Protein AF-A0A0F9G5W2-F1 (afdb_monomer)

Secondary structure (DSSP, 8-state):
--------------EEEEEE--EEETTEEE--EEEEEEE-SSHHHHHHHHHHHSTTSB-HHHHTTT--EETTEEEESSHHHHHHT--

pLDDT: mean 72.76, std 16.13, range [34.72, 91.56]

Foldseek 3Di:
DDDDPPPPPPPDQDKFWKKWAWDDDVPDTDHIDTLGIDSDPDPLRVLVVSCVVPPPQFDPVQSVVVFCDGPNIGMDSDRVVSRVVPD

Solvent-accessible surface area (backbone atoms only — not comparable to full-atom values): 5305 Å² total; per-residue (Å²): 135,86,81,81,81,76,82,70,76,79,82,67,83,35,73,37,38,36,15,28,32,35,51,79,53,98,93,50,72,47,69,53,42,80,78,49,73,29,89,18,91,45,71,67,51,27,51,51,55,50,41,73,77,38,74,90,60,57,49,61,82,45,40,77,70,81,40,56,38,46,89,88,30,48,55,31,72,39,64,69,65,15,39,59,80,58,119

Mean predicted aligned error: 10.22 Å

Sequence (87 aa):
MRKWFKIRYSRGSGHITLWVEGYAITGGHSDASCLGTYDAVDLNDAVKQYMEQHPNIVDWDRFGKGRHAIWACEIFDNETDARRVYG

Structure (mmCIF, N/CA/C/O backbone):
data_AF-A0A0F9G5W2-F1
#
_entry.id   AF-A0A0F9G5W2-F1
#
loop_
_atom_site.group_PDB
_atom_site.id
_atom_site.type_symbol
_atom_site.label_atom_id
_atom_site.label_alt_id
_atom_site.label_comp_id
_atom_site.label_asym_id
_atom_site.label_entity_id
_atom_site.label_seq_id
_atom_site.pdbx_PDB_ins_code
_atom_site.Cartn_x
_atom_site.Cartn_y
_atom_site.Cartn_z
_atom_site.occupancy
_atom_site.B_iso_or_equiv
_atom_site.auth_seq_id
_atom_site.auth_comp_id
_atom_site.auth_asym_id
_atom_site.auth_atom_id
_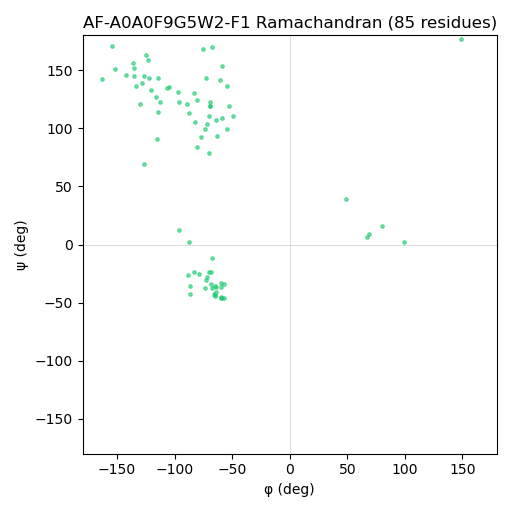atom_site.pdbx_PDB_model_num
ATOM 1 N N . MET A 1 1 ? -43.952 -2.828 28.073 1.00 34.72 1 MET A N 1
ATOM 2 C CA . MET A 1 1 ? -42.582 -2.280 27.935 1.00 34.72 1 MET A CA 1
ATOM 3 C C . MET A 1 1 ? -41.964 -2.830 26.656 1.00 34.72 1 MET A C 1
ATOM 5 O O . MET A 1 1 ? -41.803 -4.038 26.550 1.00 34.72 1 MET A O 1
ATOM 9 N N . ARG A 1 2 ? -41.713 -1.985 25.649 1.00 37.28 2 ARG A N 1
ATOM 10 C CA . ARG A 1 2 ? -41.151 -2.407 24.355 1.00 37.28 2 ARG A CA 1
ATOM 11 C C . ARG A 1 2 ? -39.623 -2.405 24.457 1.00 37.28 2 ARG A C 1
ATOM 13 O O . ARG A 1 2 ? -39.026 -1.351 24.658 1.00 37.28 2 ARG A O 1
ATOM 20 N N . LYS A 1 3 ? -39.006 -3.589 24.385 1.00 37.66 3 LYS A N 1
ATOM 21 C CA . LYS A 1 3 ? -37.547 -3.742 24.317 1.00 37.66 3 LYS A CA 1
ATOM 22 C C . LYS A 1 3 ? -37.072 -3.237 22.956 1.00 37.66 3 LYS A C 1
ATOM 24 O O . LYS A 1 3 ? -37.481 -3.755 21.922 1.00 37.66 3 LYS A O 1
ATOM 29 N N . TRP A 1 4 ? -36.219 -2.223 22.978 1.00 37.19 4 TRP A N 1
ATOM 30 C CA . TRP A 1 4 ? -35.504 -1.731 21.810 1.00 37.19 4 TRP A CA 1
ATOM 31 C C . TRP A 1 4 ? -34.457 -2.771 21.405 1.00 37.19 4 TRP A C 1
ATOM 33 O O . TRP A 1 4 ? -33.477 -2.981 22.119 1.00 37.19 4 TRP A O 1
ATOM 43 N N . PHE A 1 5 ? -34.661 -3.434 20.268 1.00 36.50 5 PHE A N 1
ATOM 44 C CA . PHE A 1 5 ? -33.603 -4.192 19.610 1.00 36.50 5 PHE A CA 1
ATOM 45 C C . PHE A 1 5 ? -32.640 -3.188 18.969 1.00 36.50 5 PHE A C 1
ATOM 47 O O . PHE A 1 5 ? -32.898 -2.644 17.899 1.00 36.50 5 PHE A O 1
ATOM 54 N N . LYS A 1 6 ? -31.521 -2.915 19.649 1.00 39.88 6 LYS A N 1
ATOM 55 C CA . LYS A 1 6 ? -30.335 -2.348 19.002 1.00 39.88 6 LYS A CA 1
ATOM 56 C C . LYS A 1 6 ? -29.853 -3.401 18.007 1.00 39.88 6 LYS A C 1
ATOM 58 O O . LYS A 1 6 ? -29.320 -4.427 18.426 1.00 39.88 6 LYS A O 1
ATOM 63 N N . ILE A 1 7 ? -30.047 -3.155 16.714 1.00 48.06 7 ILE A N 1
ATOM 64 C CA . ILE A 1 7 ? -29.337 -3.873 15.656 1.00 48.06 7 ILE A CA 1
ATOM 65 C C . ILE A 1 7 ? -27.861 -3.525 15.860 1.00 48.06 7 ILE A C 1
ATOM 67 O O . ILE A 1 7 ? -27.389 -2.465 15.452 1.00 48.06 7 ILE A O 1
ATOM 71 N N . ARG A 1 8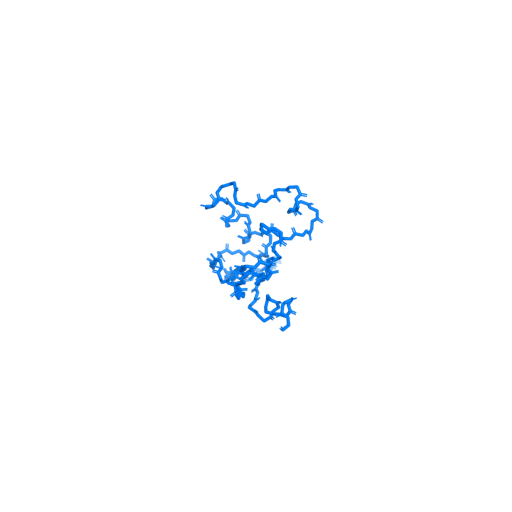 ? -27.141 -4.363 16.610 1.00 41.44 8 ARG A N 1
ATOM 72 C CA . ARG A 1 8 ? -25.685 -4.328 16.604 1.00 41.44 8 ARG A CA 1
ATOM 73 C C . ARG A 1 8 ? -25.287 -4.898 15.251 1.00 41.44 8 ARG A C 1
ATOM 75 O O . ARG A 1 8 ? -25.348 -6.109 15.065 1.00 41.44 8 ARG A O 1
ATOM 82 N N . TYR A 1 9 ? -24.888 -4.034 14.323 1.00 43.69 9 TYR A N 1
ATOM 83 C CA . TYR A 1 9 ? -23.926 -4.465 13.320 1.00 43.69 9 TYR A CA 1
ATOM 84 C C . TYR A 1 9 ? -22.754 -5.065 14.096 1.00 43.69 9 TYR A C 1
ATOM 86 O O . TYR A 1 9 ? -22.192 -4.417 14.985 1.00 43.69 9 TYR A O 1
ATOM 94 N N . SER A 1 10 ? -22.4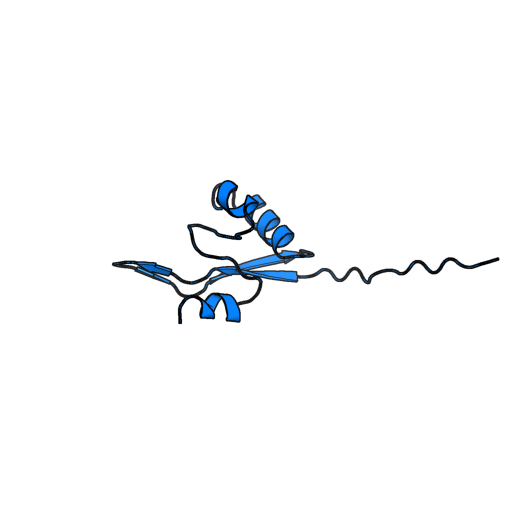86 -6.344 13.849 1.00 42.97 10 SER A N 1
ATOM 95 C CA . SER A 1 10 ? -21.262 -6.998 14.287 1.00 42.97 10 SER A CA 1
ATOM 96 C C . SER A 1 10 ? -20.101 -6.102 13.865 1.00 42.97 10 SER A C 1
ATOM 98 O O . SER A 1 10 ? -19.871 -5.911 12.674 1.00 42.97 10 SER A O 1
ATOM 100 N N . ARG A 1 11 ? -19.425 -5.485 14.838 1.00 48.53 11 ARG A N 1
ATOM 101 C CA . ARG A 1 11 ? -18.132 -4.834 14.631 1.00 48.53 11 ARG A CA 1
ATOM 102 C C . ARG A 1 11 ? -17.123 -5.951 14.386 1.00 48.53 11 ARG A C 1
ATOM 104 O O . ARG A 1 11 ? -16.437 -6.367 15.312 1.00 48.53 11 ARG A O 1
ATOM 111 N N . GLY A 1 12 ? -17.112 -6.488 13.171 1.00 46.56 12 GLY A N 1
ATOM 112 C CA . GLY A 1 12 ? -15.943 -7.192 12.676 1.00 46.56 12 GLY A CA 1
ATOM 113 C C . GLY A 1 12 ? -14.868 -6.138 12.475 1.00 46.56 12 GLY A C 1
ATOM 114 O O . GLY A 1 12 ? -15.089 -5.180 11.739 1.00 46.56 12 GLY A O 1
ATOM 115 N N . SER A 1 13 ? -13.753 -6.266 13.179 1.00 55.09 13 SER A N 1
ATOM 116 C CA . SER A 1 13 ? -12.489 -5.683 12.747 1.00 55.09 13 SER A CA 1
ATOM 117 C C . SER A 1 13 ? -12.224 -6.200 11.331 1.00 55.09 13 SER A C 1
ATOM 119 O O . SER A 1 13 ? -11.868 -7.364 11.151 1.00 55.09 13 SER A O 1
ATOM 121 N N . GLY A 1 14 ? -12.535 -5.390 10.318 1.00 71.88 14 GLY A N 1
ATOM 122 C CA . GLY A 1 14 ? -12.134 -5.682 8.951 1.00 71.88 14 GLY A CA 1
ATOM 123 C C . GLY A 1 14 ? -10.625 -5.515 8.882 1.00 71.88 14 GLY A C 1
ATOM 124 O O . GLY A 1 14 ? -10.110 -4.468 9.255 1.00 71.88 14 GLY A O 1
ATOM 125 N N . HIS A 1 15 ? -9.913 -6.558 8.480 1.00 84.88 15 HIS A N 1
ATOM 126 C CA . HIS A 1 15 ? -8.517 -6.414 8.100 1.00 84.88 15 HIS A CA 1
ATOM 127 C C . HIS A 1 15 ? -8.491 -6.277 6.584 1.00 84.88 15 HIS A C 1
ATOM 129 O O . HIS A 1 15 ? -9.010 -7.147 5.884 1.00 84.88 15 HIS A O 1
ATOM 135 N N . ILE A 1 16 ? -7.921 -5.185 6.087 1.00 89.44 16 ILE A N 1
ATOM 136 C CA . ILE A 1 16 ? -7.761 -4.943 4.654 1.00 89.44 16 ILE A CA 1
ATOM 137 C C . ILE A 1 16 ? -6.276 -4.990 4.346 1.00 89.44 16 ILE A C 1
ATOM 139 O O . ILE A 1 16 ? -5.484 -4.245 4.926 1.00 89.44 16 ILE A O 1
ATOM 143 N N . THR A 1 17 ? -5.898 -5.884 3.438 1.00 90.50 17 THR A N 1
ATOM 144 C CA . THR A 1 17 ? -4.537 -5.950 2.919 1.00 90.50 17 THR A CA 1
ATOM 145 C C . THR A 1 17 ? -4.435 -5.046 1.704 1.00 90.50 17 THR A C 1
ATOM 147 O O . THR A 1 17 ? -5.148 -5.237 0.724 1.00 90.50 17 THR A O 1
ATOM 150 N N . LEU A 1 18 ? -3.545 -4.063 1.770 1.00 89.69 18 LEU A N 1
ATOM 151 C CA . LEU A 1 18 ? -3.272 -3.174 0.655 1.00 89.69 18 LEU A CA 1
ATOM 152 C C . LEU A 1 18 ? -2.283 -3.823 -0.305 1.00 89.69 18 LEU A C 1
ATOM 154 O O . LEU A 1 18 ? -1.206 -4.271 0.095 1.00 89.69 18 LEU A O 1
ATOM 158 N N . TRP A 1 19 ? -2.638 -3.798 -1.579 1.00 89.62 19 TRP A N 1
ATOM 159 C CA . TRP A 1 19 ? -1.811 -4.237 -2.690 1.00 89.62 19 TRP A CA 1
ATOM 160 C C . TRP A 1 19 ? -1.622 -3.088 -3.662 1.00 89.62 19 TRP A C 1
ATOM 162 O O . TRP A 1 19 ? -2.547 -2.321 -3.884 1.00 89.62 19 TRP A O 1
ATOM 172 N N . VAL A 1 20 ? -0.443 -2.968 -4.253 1.00 86.75 20 VAL A N 1
ATOM 173 C CA . VAL A 1 20 ? -0.180 -2.019 -5.336 1.00 86.75 20 VAL A CA 1
ATOM 174 C C . VAL A 1 20 ? 0.120 -2.786 -6.613 1.00 86.75 20 VAL A C 1
ATOM 176 O O . VAL A 1 20 ? 0.737 -3.855 -6.559 1.00 86.75 20 VAL A O 1
ATOM 179 N N . GLU A 1 21 ? -0.343 -2.266 -7.748 1.00 84.75 21 GLU A N 1
ATOM 180 C CA . GLU A 1 21 ? 0.010 -2.831 -9.049 1.00 84.75 21 GLU A CA 1
ATOM 181 C C . GLU A 1 21 ? 1.527 -2.826 -9.283 1.00 84.75 21 GLU A C 1
ATOM 183 O O . GLU A 1 21 ? 2.277 -2.015 -8.728 1.00 84.75 21 GLU A O 1
ATOM 188 N N . GLY A 1 22 ? 1.971 -3.757 -10.125 1.00 78.62 22 GLY A N 1
ATOM 189 C CA . GLY A 1 22 ? 3.316 -3.723 -10.679 1.00 78.62 22 GLY A CA 1
ATOM 190 C C . GLY A 1 22 ? 3.507 -2.540 -11.631 1.00 78.62 22 GLY A C 1
ATOM 191 O O . GLY A 1 22 ? 2.554 -1.877 -12.031 1.00 78.62 22 GLY A O 1
ATOM 192 N N . TYR A 1 23 ? 4.748 -2.285 -12.033 1.00 75.31 23 TYR A N 1
ATOM 193 C CA . TYR A 1 23 ? 5.052 -1.309 -13.082 1.00 75.31 23 TYR A CA 1
ATOM 194 C C . TYR A 1 23 ? 6.079 -1.880 -14.053 1.00 75.31 23 TYR A C 1
ATOM 196 O O . TYR A 1 2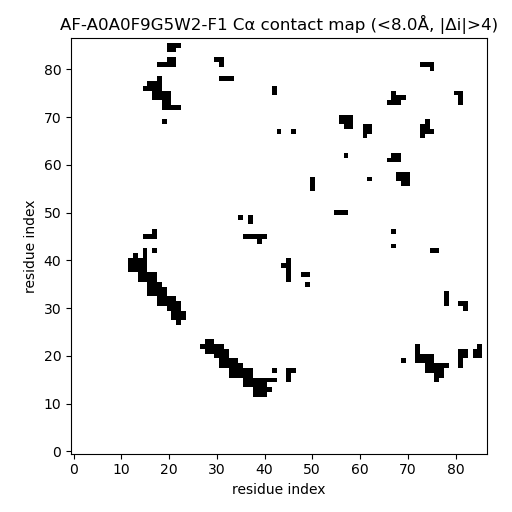3 ? 6.933 -2.670 -13.660 1.00 75.31 23 TYR A O 1
ATOM 204 N N . ALA A 1 24 ? 6.044 -1.435 -15.309 1.00 69.50 24 ALA A N 1
ATOM 205 C CA . ALA A 1 24 ? 7.122 -1.628 -16.267 1.00 69.50 24 ALA A CA 1
ATOM 206 C C . ALA A 1 24 ? 7.460 -0.289 -16.926 1.00 69.50 24 ALA A C 1
ATOM 208 O O . ALA A 1 24 ? 6.630 0.353 -17.568 1.00 69.50 24 ALA A O 1
ATOM 209 N N . ILE A 1 25 ? 8.708 0.127 -16.770 1.00 72.50 25 ILE A N 1
ATOM 210 C CA . ILE A 1 25 ? 9.291 1.287 -17.439 1.00 72.50 25 ILE A CA 1
ATOM 211 C C . ILE A 1 25 ? 10.554 0.842 -18.175 1.00 72.50 25 ILE A C 1
ATOM 213 O O . ILE A 1 25 ? 11.118 -0.219 -17.898 1.00 72.50 25 ILE A O 1
ATOM 217 N N . THR A 1 26 ? 11.039 1.646 -19.119 1.00 75.12 26 THR A N 1
ATOM 218 C CA . THR A 1 26 ? 12.296 1.337 -19.810 1.00 75.12 26 THR A CA 1
ATOM 219 C C . THR A 1 26 ? 13.439 1.230 -18.794 1.00 75.12 26 THR A C 1
ATOM 221 O O . THR A 1 26 ? 13.866 2.236 -18.235 1.00 75.12 26 THR A O 1
ATOM 224 N N . GLY A 1 27 ? 13.928 0.008 -18.561 1.00 72.88 27 GLY A N 1
ATOM 225 C CA . GLY A 1 27 ? 15.023 -0.280 -17.627 1.00 72.88 27 GLY A CA 1
ATOM 226 C C . GLY A 1 27 ? 14.614 -0.804 -16.244 1.00 72.88 27 GLY A C 1
ATOM 227 O O . GLY A 1 27 ? 15.503 -1.062 -15.438 1.00 72.88 27 GLY A O 1
ATOM 228 N N . GLY A 1 28 ? 13.323 -1.011 -15.959 1.00 69.19 28 GLY A N 1
ATOM 229 C CA . GLY A 1 28 ? 12.884 -1.573 -14.679 1.00 69.19 28 GLY A CA 1
ATOM 230 C C . GLY A 1 28 ? 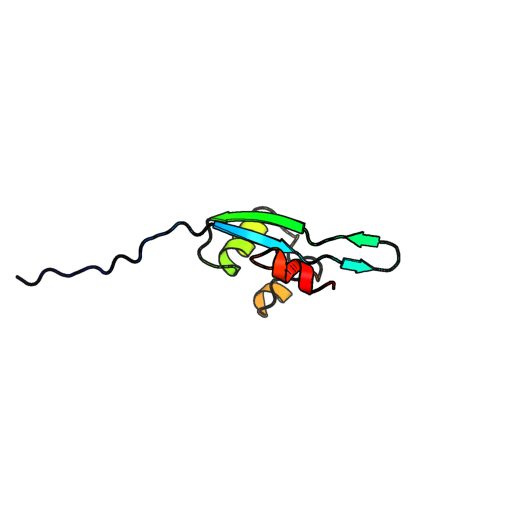11.451 -2.091 -14.706 1.00 69.19 28 GLY A C 1
ATOM 231 O O . GLY A 1 28 ? 10.581 -1.494 -15.334 1.00 69.19 28 GLY A O 1
ATOM 232 N N . HIS A 1 29 ? 11.212 -3.202 -14.018 1.00 79.50 29 HIS A N 1
ATOM 233 C CA . HIS A 1 29 ? 9.875 -3.738 -13.790 1.00 79.50 29 HIS A CA 1
ATOM 234 C C . HIS A 1 29 ? 9.736 -4.193 -12.337 1.00 79.50 29 HIS A C 1
ATOM 236 O O . HIS A 1 29 ? 10.738 -4.487 -11.682 1.00 79.50 29 HIS A O 1
ATOM 242 N N . SER A 1 30 ? 8.503 -4.241 -11.849 1.00 79.25 30 SER A N 1
ATOM 243 C CA . SER A 1 30 ? 8.138 -4.839 -10.568 1.00 79.25 30 SER A CA 1
ATOM 244 C C . SER A 1 30 ? 6.806 -5.555 -10.705 1.00 79.25 30 SER A C 1
ATOM 246 O O . SER A 1 30 ? 5.923 -5.072 -11.413 1.00 79.25 30 SER A O 1
ATOM 248 N N . ASP A 1 31 ? 6.652 -6.655 -9.977 1.00 84.88 31 ASP A N 1
ATOM 249 C CA . ASP A 1 31 ? 5.367 -7.323 -9.795 1.00 84.88 31 ASP A CA 1
ATOM 250 C C . ASP A 1 31 ? 4.476 -6.550 -8.810 1.00 84.88 31 ASP A C 1
ATOM 252 O O . ASP A 1 31 ? 4.937 -5.651 -8.089 1.00 84.88 31 ASP A O 1
ATOM 256 N N . ALA A 1 32 ? 3.199 -6.942 -8.754 1.00 85.75 32 ALA A N 1
ATOM 257 C CA . ALA A 1 32 ? 2.276 -6.486 -7.723 1.00 85.75 32 ALA A CA 1
ATOM 258 C C . ALA A 1 32 ? 2.853 -6.757 -6.326 1.00 85.75 32 ALA A C 1
ATOM 260 O O . ALA A 1 32 ? 3.400 -7.828 -6.057 1.00 85.75 32 ALA A O 1
ATOM 261 N N . SER A 1 33 ? 2.726 -5.780 -5.433 1.00 86.31 33 SER A N 1
ATOM 262 C CA . SER A 1 33 ? 3.394 -5.802 -4.131 1.00 86.31 33 SER A CA 1
ATOM 263 C C . SER A 1 33 ? 2.413 -5.554 -2.991 1.00 86.31 33 SER A C 1
ATOM 265 O O . SER A 1 33 ? 1.542 -4.691 -3.078 1.00 86.31 33 SER A O 1
ATOM 267 N N . CYS A 1 34 ? 2.572 -6.302 -1.898 1.00 90.12 34 CYS A N 1
ATOM 268 C CA . CYS A 1 34 ? 1.804 -6.095 -0.674 1.00 90.12 34 CYS A CA 1
ATOM 269 C C . CYS A 1 34 ? 2.409 -4.937 0.127 1.00 90.12 34 CYS A C 1
ATOM 271 O O . CYS A 1 34 ? 3.591 -4.961 0.469 1.00 90.12 34 CYS A O 1
ATOM 273 N N . LEU A 1 35 ? 1.589 -3.934 0.430 1.00 87.00 35 LEU A N 1
ATOM 274 C CA . LEU A 1 35 ? 1.982 -2.756 1.202 1.00 87.00 35 LEU A CA 1
ATOM 275 C C . LEU A 1 35 ? 1.802 -2.959 2.711 1.00 87.00 35 LEU A C 1
ATOM 277 O O . LEU A 1 35 ? 2.498 -2.325 3.498 1.00 87.00 35 LEU A O 1
ATOM 281 N N . GLY A 1 36 ? 0.882 -3.838 3.115 1.00 89.88 36 GLY A N 1
ATOM 282 C CA . GLY A 1 36 ? 0.598 -4.130 4.519 1.00 89.88 36 GLY A CA 1
ATOM 283 C C . GLY A 1 36 ? -0.857 -4.517 4.761 1.00 89.88 36 GLY A C 1
ATOM 284 O O . GLY A 1 36 ? -1.674 -4.511 3.844 1.00 89.88 36 GLY A O 1
ATOM 285 N N . THR A 1 37 ? -1.188 -4.865 6.005 1.00 91.56 37 THR A N 1
ATOM 286 C CA . THR A 1 37 ? -2.564 -5.156 6.436 1.00 91.56 37 THR A CA 1
ATOM 287 C C . THR A 1 37 ? -2.968 -4.197 7.545 1.00 91.56 37 THR A C 1
ATOM 289 O O . THR A 1 37 ? -2.202 -3.992 8.484 1.00 91.56 37 THR A O 1
ATOM 292 N N . TYR A 1 38 ? -4.161 -3.623 7.417 1.00 90.56 38 TYR A N 1
ATOM 293 C CA . TYR A 1 38 ? -4.653 -2.526 8.246 1.00 90.56 38 TYR A CA 1
ATOM 294 C C . TYR A 1 38 ? -6.004 -2.868 8.866 1.00 90.56 38 TYR A C 1
ATOM 296 O O . TYR A 1 38 ? -6.833 -3.527 8.233 1.00 90.56 38 TYR A O 1
ATOM 304 N N . ASP A 1 39 ? -6.226 -2.390 10.089 1.00 91.31 39 ASP A N 1
ATOM 305 C CA . ASP A 1 39 ? -7.496 -2.524 10.806 1.00 91.31 39 ASP A CA 1
ATOM 306 C C . ASP A 1 39 ? -8.457 -1.451 10.300 1.00 91.31 39 ASP A C 1
ATOM 308 O O . ASP A 1 39 ? -8.550 -0.362 10.866 1.00 91.31 39 ASP A O 1
ATOM 312 N N . ALA A 1 40 ? -9.137 -1.739 9.195 1.00 86.62 40 ALA A N 1
ATOM 313 C CA . ALA A 1 40 ? -9.880 -0.756 8.425 1.00 86.62 40 ALA A CA 1
ATOM 314 C C . ALA A 1 40 ? -11.259 -1.267 8.006 1.00 86.62 40 ALA A C 1
ATOM 316 O O . ALA A 1 40 ? -11.459 -2.442 7.695 1.00 86.62 40 ALA A O 1
ATOM 317 N N . VAL A 1 41 ? -12.232 -0.357 7.975 1.00 86.00 41 VAL A N 1
ATOM 318 C CA . VAL A 1 41 ? -13.604 -0.692 7.553 1.00 86.00 41 VAL A CA 1
ATOM 319 C C . VAL A 1 41 ? -13.785 -0.680 6.035 1.00 86.00 41 VAL A C 1
ATOM 321 O O . VAL A 1 41 ? -14.703 -1.323 5.529 1.00 86.00 41 VAL A O 1
ATOM 324 N N . ASP A 1 42 ? -12.928 0.053 5.322 1.00 85.81 42 ASP A N 1
ATOM 325 C CA . ASP A 1 42 ? -12.913 0.169 3.867 1.00 85.81 42 ASP A CA 1
ATOM 326 C C . ASP A 1 42 ? -11.507 0.528 3.342 1.00 85.81 42 ASP A C 1
ATOM 328 O O . ASP A 1 42 ? -10.590 0.842 4.108 1.00 85.81 42 ASP A O 1
ATOM 332 N N . LEU A 1 43 ? -11.328 0.474 2.017 1.00 83.31 43 LEU A N 1
ATOM 333 C CA . LEU A 1 43 ? -10.049 0.767 1.363 1.00 83.31 43 LEU A CA 1
ATOM 334 C C . LEU A 1 43 ? -9.553 2.197 1.647 1.00 83.31 43 LEU A C 1
ATOM 336 O O . LEU A 1 43 ? -8.350 2.413 1.763 1.00 83.31 43 LEU A O 1
ATOM 340 N N . ASN A 1 44 ? -10.451 3.179 1.798 1.00 83.62 44 ASN A N 1
ATOM 341 C CA . ASN A 1 44 ? -10.041 4.553 2.098 1.00 83.62 44 ASN A CA 1
ATOM 342 C C . ASN A 1 44 ? -9.404 4.648 3.484 1.00 83.62 44 ASN A C 1
ATOM 344 O O . ASN A 1 44 ? -8.417 5.357 3.656 1.00 83.62 44 ASN A O 1
ATOM 348 N N . ASP A 1 45 ? -9.996 3.972 4.465 1.00 86.50 45 ASP A N 1
ATOM 349 C CA . ASP A 1 45 ? -9.509 3.920 5.838 1.00 86.50 45 ASP A CA 1
ATOM 350 C C . ASP A 1 45 ? -8.146 3.213 5.910 1.00 86.50 45 ASP A C 1
ATOM 352 O O . ASP A 1 45 ? -7.197 3.754 6.476 1.00 86.50 45 ASP A O 1
ATOM 356 N N . ALA A 1 46 ? -7.994 2.084 5.209 1.00 88.69 46 ALA A N 1
ATOM 357 C CA . ALA A 1 46 ? -6.716 1.378 5.109 1.00 88.69 46 ALA A CA 1
ATOM 358 C C . ALA A 1 46 ? -5.617 2.252 4.480 1.00 88.69 46 ALA A C 1
ATOM 360 O O . ALA A 1 46 ? -4.511 2.344 5.014 1.00 88.69 46 ALA A O 1
ATOM 361 N N . VAL A 1 47 ? -5.915 2.947 3.374 1.00 84.69 47 VAL A N 1
ATOM 362 C CA . VAL A 1 47 ? -4.930 3.821 2.716 1.00 84.69 47 VAL A CA 1
ATOM 363 C C . VAL A 1 47 ? -4.584 5.034 3.582 1.00 84.69 47 VAL A C 1
ATOM 365 O O . VAL A 1 47 ? -3.416 5.407 3.645 1.00 84.69 47 VAL A O 1
ATOM 368 N N . LYS A 1 48 ? -5.542 5.619 4.313 1.00 85.12 48 LYS A N 1
ATOM 369 C CA . LYS A 1 48 ? -5.243 6.688 5.283 1.00 85.12 48 LYS A CA 1
ATOM 370 C C . LYS A 1 48 ? -4.272 6.214 6.363 1.00 85.12 48 LYS A C 1
ATOM 372 O O . LYS A 1 48 ? -3.300 6.911 6.635 1.00 85.12 48 LYS A O 1
ATOM 377 N N . GLN A 1 49 ? -4.484 5.022 6.921 1.00 89.12 49 GLN A N 1
ATOM 378 C CA . GLN A 1 49 ? -3.573 4.448 7.917 1.00 89.12 49 GLN A CA 1
ATOM 379 C C . GLN A 1 49 ? -2.178 4.174 7.337 1.00 89.12 49 GLN A C 1
ATOM 381 O O . GLN A 1 49 ? -1.175 4.479 7.982 1.00 89.12 49 GLN A O 1
ATOM 386 N N . TYR A 1 50 ? -2.093 3.664 6.103 1.00 87.50 50 TYR A N 1
ATOM 387 C CA . TYR A 1 50 ? -0.819 3.538 5.388 1.00 87.50 50 TYR A CA 1
ATOM 388 C C . TYR A 1 50 ? -0.120 4.901 5.259 1.00 87.50 50 TYR A C 1
ATOM 390 O O . TYR A 1 50 ? 1.064 5.029 5.559 1.00 87.50 50 TYR A O 1
ATOM 398 N N . MET A 1 51 ? -0.855 5.947 4.876 1.00 83.38 51 MET A N 1
ATOM 399 C CA . MET A 1 51 ? -0.323 7.305 4.713 1.00 83.38 51 MET A CA 1
ATOM 400 C C . MET A 1 51 ? 0.177 7.928 6.019 1.00 83.38 51 MET A C 1
ATOM 402 O O . MET A 1 51 ? 1.180 8.639 6.005 1.00 83.38 51 MET A O 1
ATOM 406 N N . GLU A 1 52 ? -0.492 7.662 7.140 1.00 85.56 52 GLU A N 1
ATOM 407 C CA . GLU A 1 52 ? -0.045 8.102 8.467 1.00 85.56 52 GLU A CA 1
ATOM 408 C C . GLU A 1 52 ? 1.285 7.449 8.870 1.00 85.56 52 GLU A C 1
ATOM 410 O O . GLU A 1 52 ? 2.135 8.099 9.480 1.00 85.56 52 GLU A O 1
ATOM 415 N N . GLN A 1 53 ? 1.493 6.185 8.489 1.00 86.12 53 GLN A N 1
ATOM 416 C CA . GLN A 1 53 ? 2.741 5.451 8.734 1.00 86.12 53 GLN A CA 1
ATOM 417 C C . GLN A 1 53 ? 3.855 5.825 7.742 1.00 86.12 53 GLN A C 1
ATOM 419 O O . GLN A 1 53 ? 5.039 5.713 8.064 1.00 86.12 53 GLN A O 1
ATOM 424 N N . HIS A 1 54 ? 3.482 6.302 6.552 1.00 83.50 54 HIS A N 1
ATOM 425 C CA . HIS A 1 54 ? 4.378 6.614 5.440 1.00 83.50 54 HIS A CA 1
ATOM 426 C C . HIS A 1 54 ? 4.175 8.051 4.921 1.00 83.50 54 HIS A C 1
ATOM 428 O O . HIS A 1 54 ? 3.697 8.259 3.796 1.00 83.50 54 HIS A O 1
ATOM 434 N N . PRO A 1 55 ? 4.549 9.074 5.714 1.00 76.69 55 PRO A N 1
ATOM 435 C CA . PRO A 1 55 ? 4.357 10.463 5.320 1.00 76.69 55 PRO A CA 1
ATOM 436 C C . PRO A 1 55 ? 5.131 10.786 4.032 1.00 76.69 55 PRO A C 1
ATOM 438 O O . PRO A 1 55 ? 6.265 10.351 3.845 1.00 76.69 55 PRO A O 1
ATOM 441 N N . ASN A 1 56 ? 4.525 11.601 3.161 1.00 73.38 56 ASN A N 1
ATOM 442 C CA . ASN A 1 56 ? 5.065 12.049 1.864 1.00 73.38 56 ASN A CA 1
ATOM 443 C C . ASN A 1 56 ? 5.185 10.979 0.761 1.00 73.38 56 ASN A C 1
ATOM 445 O O . ASN A 1 56 ? 5.768 11.263 -0.284 1.00 73.38 56 ASN A O 1
AT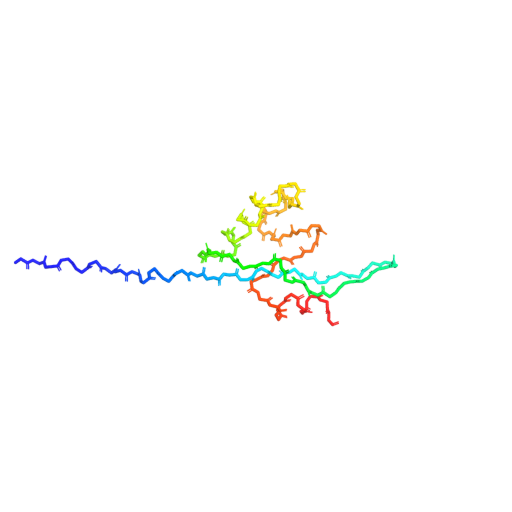OM 449 N N . ILE A 1 57 ? 4.642 9.771 0.951 1.00 72.19 57 ILE A N 1
ATOM 450 C CA . ILE A 1 57 ? 4.659 8.724 -0.088 1.00 72.19 57 ILE A CA 1
ATOM 451 C C . ILE A 1 57 ? 3.469 8.841 -1.053 1.00 72.19 57 ILE A C 1
ATOM 453 O O . ILE A 1 57 ? 3.610 8.590 -2.250 1.00 72.19 57 ILE A O 1
ATOM 457 N N . VAL A 1 58 ? 2.302 9.243 -0.549 1.00 66.75 58 VAL A N 1
ATOM 458 C CA . VAL A 1 58 ? 1.047 9.246 -1.313 1.00 66.75 58 VAL A CA 1
ATOM 459 C C . VAL A 1 58 ? 0.643 10.669 -1.692 1.00 66.75 58 VAL A C 1
ATOM 461 O O . VAL A 1 58 ? 0.679 11.583 -0.867 1.00 66.75 58 VAL A O 1
ATOM 464 N N . ASP A 1 59 ? 0.249 10.849 -2.950 1.00 68.38 59 ASP A N 1
ATOM 465 C CA . ASP A 1 59 ? -0.182 12.129 -3.512 1.00 68.38 59 ASP A CA 1
ATOM 466 C C . ASP A 1 59 ? -1.661 12.400 -3.161 1.00 68.38 59 ASP A C 1
ATOM 468 O O . ASP A 1 59 ? -2.576 11.789 -3.725 1.00 68.38 59 ASP A O 1
ATOM 472 N N . TRP A 1 60 ? -1.898 13.320 -2.215 1.00 60.44 60 TRP A N 1
ATOM 473 C CA . TRP A 1 60 ? -3.238 13.710 -1.747 1.00 60.44 60 TRP A CA 1
ATOM 474 C C . TRP A 1 60 ? -4.147 14.224 -2.868 1.00 60.44 60 TRP A C 1
ATOM 476 O O . TRP A 1 60 ? -5.352 13.958 -2.842 1.00 60.44 60 TRP A O 1
ATOM 486 N N . ASP A 1 61 ? -3.589 14.910 -3.869 1.00 63.62 61 ASP A N 1
ATOM 487 C CA . ASP A 1 61 ? -4.365 15.470 -4.981 1.00 63.62 61 ASP A CA 1
ATOM 488 C C . ASP A 1 61 ? -4.905 14.377 -5.907 1.00 63.62 61 ASP A C 1
ATOM 490 O O . ASP A 1 61 ? -5.906 14.580 -6.607 1.00 63.62 61 ASP A O 1
ATOM 494 N N . ARG A 1 62 ? -4.257 13.208 -5.911 1.00 58.28 62 ARG A N 1
ATOM 495 C CA . ARG A 1 62 ? -4.726 12.015 -6.623 1.00 58.28 62 ARG A CA 1
ATOM 496 C C . ARG A 1 62 ? -5.683 11.198 -5.765 1.00 58.28 62 ARG A C 1
ATOM 498 O O . ARG A 1 62 ? -6.746 10.828 -6.265 1.00 58.28 62 ARG A O 1
ATOM 505 N N . PHE A 1 63 ? -5.370 11.029 -4.479 1.00 59.44 63 PHE A N 1
ATOM 506 C CA . PHE A 1 63 ? -6.223 10.310 -3.531 1.00 59.44 63 PHE A CA 1
ATOM 507 C C . PHE A 1 63 ? -7.621 10.939 -3.414 1.00 59.44 63 PHE A C 1
ATOM 509 O O . PHE A 1 63 ? -8.639 10.257 -3.524 1.00 59.44 63 PHE A O 1
ATOM 516 N N . GLY A 1 64 ? -7.694 12.269 -3.293 1.00 54.41 64 GLY A N 1
ATOM 517 C CA . GLY A 1 64 ? -8.953 13.010 -3.158 1.00 54.41 64 GLY A CA 1
ATOM 518 C C . GLY A 1 64 ? -9.858 13.002 -4.398 1.00 54.41 64 GLY A C 1
ATOM 519 O O . GLY A 1 64 ? -11.019 13.394 -4.302 1.00 54.41 64 GLY A O 1
ATOM 520 N N . LYS A 1 65 ? -9.365 12.546 -5.559 1.00 58.72 65 LYS A N 1
ATOM 521 C CA . LYS A 1 65 ? -10.130 12.462 -6.820 1.00 58.72 65 LYS A CA 1
ATOM 522 C C . LYS A 1 65 ? -10.739 11.079 -7.073 1.00 58.72 65 LYS A C 1
ATOM 524 O O . LYS A 1 65 ? -11.201 10.814 -8.179 1.00 58.72 65 LYS A O 1
ATOM 529 N N . GLY A 1 66 ? -10.744 10.207 -6.064 1.00 60.19 66 GLY A N 1
ATOM 530 C CA . GLY A 1 66 ? -11.309 8.860 -6.164 1.00 60.19 66 GLY A CA 1
ATOM 531 C C . GLY A 1 66 ? -10.391 7.847 -6.847 1.00 60.19 66 GLY A C 1
ATOM 532 O O . GLY A 1 66 ? -10.873 6.796 -7.253 1.00 60.19 66 GLY A O 1
ATOM 533 N N . ARG A 1 67 ? -9.090 8.150 -6.987 1.00 64.19 67 ARG A N 1
ATOM 534 C CA . ARG A 1 67 ? -8.072 7.171 -7.393 1.00 64.19 67 ARG A CA 1
ATOM 535 C C . ARG A 1 67 ? -7.095 6.943 -6.249 1.00 64.19 67 ARG A C 1
ATOM 537 O O . ARG A 1 67 ? -6.335 7.837 -5.882 1.00 64.19 67 ARG A O 1
ATOM 544 N N . HIS A 1 68 ? -7.095 5.733 -5.713 1.00 71.06 68 HIS A N 1
ATOM 545 C CA . HIS A 1 68 ? -6.136 5.276 -4.715 1.00 71.06 68 HIS A CA 1
ATOM 546 C C . HIS A 1 68 ? -4.831 4.956 -5.436 1.00 71.06 68 HIS A C 1
ATOM 548 O O . HIS A 1 68 ? -4.691 3.865 -5.966 1.00 71.06 68 HIS A O 1
ATOM 554 N N . ALA A 1 69 ? -3.905 5.913 -5.539 1.00 69.75 69 ALA A N 1
ATOM 555 C CA . ALA A 1 69 ? -2.647 5.695 -6.254 1.00 69.75 69 ALA A CA 1
ATOM 556 C C . ALA A 1 69 ? -1.424 6.192 -5.475 1.00 69.75 69 ALA A C 1
ATOM 558 O O . ALA A 1 69 ? -1.413 7.311 -4.959 1.00 69.75 69 ALA A O 1
ATOM 559 N N . ILE A 1 70 ? -0.369 5.380 -5.460 1.00 70.62 70 ILE A N 1
ATOM 560 C CA . ILE A 1 70 ? 0.954 5.689 -4.903 1.00 70.62 70 ILE A CA 1
ATOM 561 C C . ILE A 1 70 ? 1.948 5.662 -6.051 1.00 70.62 70 ILE A C 1
ATOM 563 O O . ILE A 1 70 ? 1.988 4.695 -6.798 1.00 70.62 70 ILE A O 1
ATOM 567 N N . TRP A 1 71 ? 2.733 6.726 -6.230 1.00 70.75 71 TRP A N 1
ATOM 568 C CA . TRP A 1 71 ? 3.712 6.822 -7.328 1.00 70.75 71 TRP A CA 1
ATOM 569 C C . TRP A 1 71 ? 3.137 6.472 -8.714 1.00 70.75 71 TRP A C 1
ATOM 571 O O . TRP A 1 71 ? 3.797 5.843 -9.533 1.00 70.75 71 TRP A O 1
ATOM 581 N N . ALA A 1 72 ? 1.895 6.894 -8.974 1.00 70.38 72 ALA A N 1
ATOM 582 C CA . ALA A 1 72 ? 1.127 6.572 -10.183 1.00 70.38 72 ALA A CA 1
ATOM 583 C C . ALA A 1 72 ? 0.709 5.098 -10.357 1.00 70.38 72 ALA A C 1
ATOM 585 O O . ALA A 1 72 ? 0.115 4.796 -11.385 1.00 70.38 72 ALA A O 1
ATOM 586 N N . CYS A 1 73 ? 0.948 4.245 -9.361 1.00 75.94 73 CYS A N 1
ATOM 587 C CA . CYS A 1 73 ? 0.479 2.865 -9.299 1.00 75.94 73 CYS A CA 1
ATOM 588 C C . CYS A 1 73 ? -0.806 2.787 -8.460 1.00 75.94 73 CYS A C 1
ATOM 590 O O . CYS A 1 73 ? -0.866 3.347 -7.363 1.00 75.94 73 CYS A O 1
ATOM 592 N N . GLU A 1 74 ? -1.837 2.127 -8.970 1.00 83.50 74 GLU A N 1
ATOM 59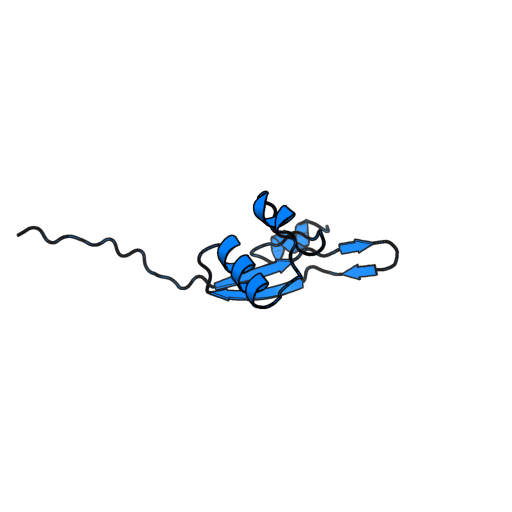3 C CA . GLU A 1 74 ? -3.135 1.951 -8.320 1.00 83.50 74 GLU A CA 1
ATOM 594 C C . GLU A 1 74 ? -3.071 0.951 -7.148 1.00 83.50 74 GLU A C 1
ATOM 596 O O . GLU A 1 74 ? -2.324 -0.031 -7.177 1.00 83.50 74 GLU A O 1
ATOM 601 N N . ILE A 1 75 ? -3.833 1.236 -6.087 1.00 84.62 75 ILE A N 1
ATOM 602 C CA . ILE A 1 75 ? -3.920 0.442 -4.860 1.00 84.62 75 ILE A CA 1
ATOM 603 C C . ILE A 1 75 ? -5.233 -0.340 -4.849 1.00 84.62 75 ILE A C 1
ATOM 605 O O . ILE A 1 75 ? -6.305 0.217 -5.079 1.00 84.62 75 ILE A O 1
ATOM 609 N N . PHE A 1 76 ? -5.144 -1.606 -4.470 1.00 85.44 76 PHE A N 1
ATOM 610 C CA . PHE A 1 76 ? -6.235 -2.561 -4.373 1.00 85.44 76 PHE A CA 1
ATOM 611 C C . PHE A 1 76 ? -6.323 -3.133 -2.956 1.00 85.44 76 PHE A C 1
ATOM 613 O O . PHE A 1 76 ? -5.351 -3.133 -2.200 1.00 85.44 76 PHE A O 1
ATOM 620 N N . ASP A 1 77 ? -7.490 -3.663 -2.606 1.00 85.38 77 ASP A N 1
ATOM 621 C CA . ASP A 1 77 ? -7.719 -4.434 -1.377 1.00 85.38 77 ASP A CA 1
ATOM 622 C C . ASP A 1 77 ? -7.416 -5.935 -1.547 1.00 85.38 77 ASP A C 1
ATOM 624 O O . ASP A 1 77 ? -7.602 -6.730 -0.622 1.00 85.38 77 ASP A O 1
ATOM 628 N N . ASN A 1 78 ? -6.961 -6.344 -2.737 1.00 83.88 78 ASN A N 1
ATOM 629 C CA . ASN A 1 78 ? -6.652 -7.727 -3.059 1.00 83.88 78 ASN A CA 1
ATOM 630 C C . ASN A 1 78 ? -5.556 -7.856 -4.132 1.00 83.88 78 ASN A C 1
ATOM 632 O O . ASN A 1 78 ? -5.411 -7.022 -5.024 1.00 83.88 78 ASN A O 1
ATOM 636 N N . GLU A 1 79 ? -4.805 -8.955 -4.061 1.00 83.00 79 GLU A N 1
ATOM 637 C CA . GLU A 1 79 ? -3.691 -9.243 -4.973 1.00 83.00 79 GLU A CA 1
ATOM 638 C C . GLU A 1 79 ? -4.146 -9.524 -6.410 1.00 83.00 79 GLU A C 1
ATOM 640 O O . GLU A 1 79 ? -3.442 -9.208 -7.367 1.00 83.00 79 GLU A O 1
ATOM 645 N N . THR A 1 80 ? -5.314 -10.151 -6.573 1.00 82.69 80 THR A N 1
ATOM 646 C CA . THR A 1 80 ? -5.775 -10.620 -7.888 1.00 82.69 80 THR A CA 1
ATOM 647 C C . THR A 1 80 ? -6.022 -9.445 -8.823 1.00 82.69 80 THR A C 1
ATOM 649 O O .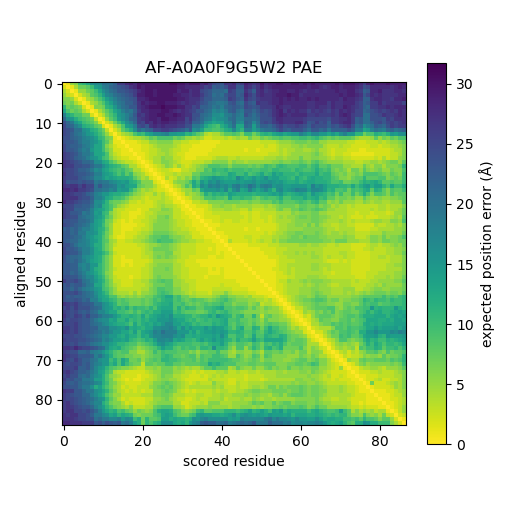 THR A 1 80 ? -5.613 -9.490 -9.982 1.00 82.69 80 THR A O 1
ATOM 652 N N . ASP A 1 81 ? -6.650 -8.389 -8.319 1.00 81.44 81 ASP A N 1
ATOM 653 C CA . ASP A 1 81 ? -6.913 -7.190 -9.103 1.00 81.44 81 ASP A CA 1
ATOM 654 C C . ASP A 1 81 ? -5.636 -6.377 -9.326 1.00 81.44 81 ASP A C 1
ATOM 656 O O . ASP A 1 81 ? -5.401 -5.946 -10.452 1.00 81.44 81 ASP A O 1
ATOM 660 N N . ALA A 1 82 ? -4.743 -6.298 -8.331 1.00 79.31 82 ALA A N 1
ATOM 661 C CA . ALA A 1 82 ? -3.433 -5.661 -8.491 1.00 79.31 82 ALA A CA 1
ATOM 662 C C . ALA A 1 82 ? -2.574 -6.319 -9.585 1.00 79.31 82 ALA A C 1
ATOM 664 O O . ALA A 1 82 ? -1.872 -5.630 -10.323 1.00 79.31 82 ALA A O 1
ATOM 665 N N . ARG A 1 83 ? -2.647 -7.649 -9.729 1.00 79.62 83 ARG A N 1
ATOM 666 C CA . ARG A 1 83 ? -1.974 -8.379 -10.815 1.00 79.62 83 ARG A CA 1
ATOM 667 C C . ARG A 1 83 ? -2.643 -8.182 -12.173 1.00 79.62 83 ARG A C 1
ATOM 669 O O . ARG A 1 83 ? -1.959 -8.220 -13.179 1.00 79.62 83 ARG A O 1
ATOM 676 N N . ARG A 1 84 ? -3.962 -7.976 -12.238 1.00 72.19 84 ARG A N 1
ATOM 677 C CA . ARG A 1 84 ? -4.684 -7.849 -13.521 1.00 72.19 84 ARG A CA 1
ATOM 678 C C . ARG A 1 84 ? -4.348 -6.585 -14.300 1.00 72.19 84 ARG A C 1
ATOM 680 O O . ARG A 1 84 ? -4.560 -6.571 -15.510 1.00 72.19 84 ARG A O 1
ATOM 687 N N . VAL A 1 85 ? -3.882 -5.532 -13.632 1.00 64.56 85 VAL A N 1
ATOM 688 C CA . VAL A 1 85 ? -3.577 -4.263 -14.309 1.00 64.56 85 VAL A CA 1
ATOM 689 C C . VAL A 1 85 ? -2.311 -4.369 -15.169 1.00 64.56 85 VAL A C 1
ATOM 691 O O . VAL A 1 85 ? -2.227 -3.734 -16.219 1.00 64.56 85 VAL A O 1
ATOM 694 N N . TYR A 1 86 ? -1.390 -5.261 -14.796 1.00 60.59 86 TYR A N 1
ATOM 695 C CA . TYR A 1 86 ? -0.217 -5.645 -15.580 1.00 60.59 86 TYR A CA 1
ATOM 696 C C . TYR A 1 86 ? -0.338 -7.121 -15.980 1.00 60.59 86 TYR A C 1
ATOM 698 O O . TYR A 1 86 ? 0.029 -8.006 -15.218 1.00 60.59 86 TYR A O 1
ATOM 706 N N . GLY A 1 87 ? -0.936 -7.354 -17.153 1.00 47.06 87 GLY A N 1
ATOM 707 C CA . GLY A 1 87 ? -1.331 -8.677 -17.663 1.00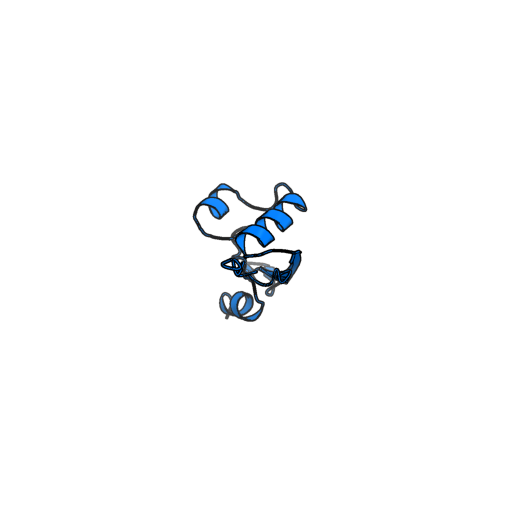 47.06 87 GLY A CA 1
ATOM 708 C C . GLY A 1 87 ? -0.256 -9.758 -17.677 1.00 47.06 87 GLY A C 1
ATOM 709 O O . GLY A 1 87 ? 0.913 -9.443 -17.994 1.00 47.06 87 GLY A O 1
#

Organism: NCBI:txid412755

Nearest PDB structures (foldseek):
  6b43-assembly1_8  TM=3.520E-01  e=8.457E+00  Human gammaherpesvirus 8

Radius of gyration: 17.03 Å; Cα contacts (8 Å, |Δi|>4): 139; chains: 1; bounding box: 58×26×48 Å